Protein AF-A0A348TMP7-F1 (afdb_monomer_lite)

Structure (mmCIF, N/CA/C/O backbone):
data_AF-A0A348TMP7-F1
#
_en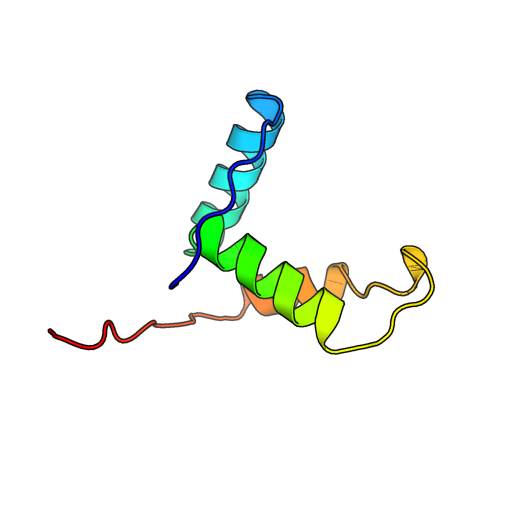try.id   AF-A0A348TMP7-F1
#
loop_
_atom_site.group_PDB
_atom_site.id
_atom_site.type_symbol
_atom_site.label_atom_id
_atom_site.label_alt_id
_atom_site.label_comp_id
_atom_site.label_asym_id
_atom_site.label_entity_id
_atom_site.label_seq_id
_atom_site.pdbx_PDB_ins_code
_atom_site.Cartn_x
_atom_site.Cartn_y
_atom_site.Cartn_z
_atom_site.occupancy
_atom_site.B_iso_or_equiv
_atom_site.auth_seq_id
_atom_site.auth_comp_id
_atom_site.auth_asym_id
_atom_site.auth_atom_id
_atom_site.pdbx_PDB_model_num
ATOM 1 N N . MET A 1 1 ? 4.664 -6.410 -14.262 1.00 55.06 1 MET A N 1
ATOM 2 C CA . MET A 1 1 ? 3.690 -5.299 -14.252 1.00 55.06 1 MET A CA 1
ATOM 3 C C . MET A 1 1 ? 3.466 -4.925 -15.701 1.00 55.06 1 MET A C 1
ATOM 5 O O . MET A 1 1 ? 4.288 -4.216 -16.265 1.00 55.06 1 MET A O 1
ATOM 9 N N . ASP A 1 2 ? 2.415 -5.479 -16.299 1.00 67.31 2 ASP A N 1
ATOM 10 C CA . ASP A 1 2 ? 2.142 -5.400 -17.743 1.00 67.31 2 ASP A CA 1
ATOM 11 C C . ASP A 1 2 ? 1.092 -4.324 -18.088 1.00 67.31 2 ASP A C 1
ATOM 13 O O . ASP A 1 2 ? 0.906 -3.989 -19.253 1.00 67.31 2 ASP A O 1
ATOM 17 N N . ALA A 1 3 ? 0.444 -3.729 -17.073 1.00 78.94 3 ALA A N 1
ATOM 18 C CA . ALA A 1 3 ? -0.564 -2.674 -17.205 1.00 78.94 3 ALA A CA 1
ATOM 19 C C . ALA A 1 3 ? -0.294 -1.491 -16.251 1.00 78.94 3 ALA A C 1
ATOM 21 O O . ALA A 1 3 ? 0.261 -1.673 -15.164 1.00 78.94 3 ALA A O 1
ATOM 22 N N . LYS A 1 4 ? -0.696 -0.275 -16.655 1.00 84.38 4 LYS A N 1
ATOM 23 C CA . LYS A 1 4 ? -0.513 0.980 -15.901 1.00 84.38 4 LYS A CA 1
ATOM 24 C C . LYS A 1 4 ? -1.851 1.498 -15.370 1.00 84.38 4 LYS A C 1
ATOM 26 O O . LYS A 1 4 ? -2.828 1.548 -16.109 1.00 84.38 4 LYS A O 1
ATOM 31 N N . VAL A 1 5 ? -1.852 1.967 -14.123 1.00 83.50 5 VAL A N 1
ATOM 32 C CA . VAL A 1 5 ? -2.960 2.715 -13.514 1.00 83.50 5 VAL A CA 1
ATOM 33 C C . VAL A 1 5 ? -2.463 4.121 -13.175 1.00 83.50 5 VAL A C 1
ATOM 35 O O . VAL A 1 5 ? -1.374 4.272 -12.622 1.00 83.50 5 VAL A O 1
ATOM 38 N N . THR A 1 6 ? -3.244 5.146 -13.516 1.00 89.06 6 THR A N 1
ATOM 39 C CA . THR A 1 6 ? -2.985 6.541 -13.131 1.00 89.06 6 THR A CA 1
ATOM 40 C C . THR A 1 6 ? -4.067 6.966 -12.148 1.00 89.06 6 THR A C 1
ATOM 42 O O . THR A 1 6 ? -5.248 6.875 -12.469 1.00 89.06 6 THR A O 1
ATOM 45 N N . LEU A 1 7 ? -3.665 7.411 -10.959 1.00 85.62 7 LEU A N 1
ATOM 46 C CA . LEU A 1 7 ? -4.561 7.849 -9.891 1.00 85.62 7 LEU A CA 1
ATOM 47 C C . LEU A 1 7 ? -4.165 9.262 -9.466 1.00 85.62 7 LEU A C 1
ATOM 49 O O . LEU A 1 7 ? -2.975 9.542 -9.309 1.00 85.62 7 LEU A O 1
ATOM 53 N N . SER A 1 8 ? -5.157 10.124 -9.266 1.00 90.31 8 SER A N 1
ATOM 54 C CA . SER A 1 8 ? -4.963 11.439 -8.658 1.00 90.31 8 SER A CA 1
ATOM 55 C C . SER A 1 8 ? -5.166 11.318 -7.153 1.00 90.31 8 SER A C 1
ATOM 57 O O . SER A 1 8 ? -6.200 10.825 -6.711 1.00 90.31 8 SER A O 1
ATOM 59 N N . PHE A 1 9 ? -4.182 11.763 -6.381 1.00 87.19 9 PHE A N 1
ATOM 60 C CA . PHE A 1 9 ? -4.222 11.793 -4.923 1.00 87.19 9 PHE A CA 1
ATOM 61 C C . PHE A 1 9 ? -3.860 13.187 -4.434 1.00 87.19 9 PHE A C 1
ATOM 63 O O . PHE A 1 9 ? -3.109 13.900 -5.104 1.00 87.19 9 PHE A O 1
ATOM 70 N N . ASP A 1 10 ? -4.319 13.524 -3.233 1.00 94.62 10 ASP A N 1
ATOM 71 C CA . ASP A 1 10 ? -3.746 14.633 -2.485 1.00 94.62 10 ASP A CA 1
ATOM 72 C C . ASP A 1 10 ? -2.252 14.389 -2.243 1.00 94.62 10 ASP A C 1
ATOM 74 O O . ASP A 1 10 ? -1.819 13.282 -1.901 1.00 94.62 10 ASP A O 1
ATOM 78 N N . GLU A 1 11 ? -1.451 15.438 -2.413 1.00 91.81 11 GLU A N 1
ATOM 79 C CA . GLU A 1 11 ? 0.007 15.357 -2.313 1.00 91.81 11 GLU A CA 1
ATOM 80 C C . GLU A 1 11 ? 0.464 14.885 -0.926 1.00 91.81 11 GLU A C 1
ATOM 82 O O . GLU A 1 11 ? 1.353 14.038 -0.817 1.00 91.81 11 GLU A O 1
ATOM 87 N N . SER A 1 12 ? -0.192 15.372 0.130 1.00 93.06 12 SER A N 1
ATOM 88 C CA . SER A 1 12 ? 0.093 14.992 1.517 1.00 93.06 12 SER A CA 1
ATOM 89 C C . SER A 1 12 ? -0.152 13.503 1.766 1.00 93.06 12 SER A C 1
ATOM 91 O O . SER A 1 12 ? 0.688 12.824 2.356 1.00 93.06 12 SER A O 1
ATOM 93 N N . VAL A 1 13 ? -1.259 12.969 1.246 1.00 91.62 13 VAL A N 1
ATOM 94 C CA . VAL A 1 13 ? -1.607 11.547 1.346 1.00 91.62 13 VAL A CA 1
ATOM 95 C C . VAL A 1 13 ? -0.593 10.700 0.582 1.00 91.62 13 VAL A C 1
ATOM 97 O O . VAL A 1 13 ? -0.114 9.686 1.098 1.00 91.62 13 VAL A O 1
ATOM 100 N N . LEU A 1 14 ? -0.214 11.130 -0.625 1.00 90.75 14 LEU A N 1
ATOM 101 C CA . LEU A 1 14 ? 0.779 10.428 -1.435 1.00 90.75 14 LEU A CA 1
ATOM 102 C C . LEU A 1 14 ? 2.151 10.395 -0.748 1.00 90.75 14 LEU A C 1
ATOM 104 O O . LEU A 1 14 ? 2.823 9.361 -0.779 1.00 90.75 14 LEU A O 1
ATOM 108 N N . ALA A 1 15 ? 2.563 11.496 -0.119 1.00 91.31 15 ALA A N 1
ATOM 109 C CA . ALA A 1 15 ? 3.813 11.574 0.630 1.00 91.31 15 ALA A CA 1
ATOM 110 C C . ALA A 1 15 ? 3.813 10.611 1.828 1.00 91.31 15 ALA A C 1
ATOM 112 O O . ALA A 1 15 ? 4.745 9.816 1.973 1.00 91.31 15 ALA A O 1
ATOM 113 N N . SER A 1 16 ? 2.744 10.606 2.631 1.00 88.94 16 SER A N 1
ATOM 114 C CA . SER A 1 16 ? 2.603 9.675 3.759 1.00 88.94 16 SER A CA 1
ATOM 115 C C . SER A 1 16 ? 2.598 8.213 3.309 1.00 88.94 16 SER A C 1
ATOM 117 O O . SER A 1 16 ? 3.272 7.381 3.915 1.00 88.94 16 SER A O 1
ATOM 119 N N . ALA A 1 17 ? 1.894 7.891 2.221 1.00 86.38 17 ALA A N 1
ATOM 120 C CA . ALA A 1 17 ? 1.840 6.531 1.688 1.00 86.38 17 ALA A CA 1
ATOM 121 C C . ALA A 1 17 ? 3.206 6.050 1.169 1.00 86.38 17 ALA A C 1
ATOM 123 O O . ALA A 1 17 ? 3.586 4.901 1.404 1.00 86.38 17 ALA A O 1
ATOM 124 N N . LYS A 1 18 ? 3.968 6.925 0.497 1.00 87.88 18 LYS A N 1
ATOM 125 C CA . LYS A 1 18 ? 5.337 6.617 0.052 1.00 87.88 18 LYS A CA 1
ATOM 126 C C . LYS A 1 18 ? 6.261 6.355 1.236 1.00 87.88 18 LYS A C 1
ATOM 128 O O . LYS A 1 18 ? 6.885 5.300 1.270 1.00 87.88 18 LYS A O 1
ATOM 133 N N . ALA A 1 19 ? 6.278 7.250 2.224 1.00 88.75 19 ALA A N 1
ATOM 134 C CA . ALA A 1 19 ? 7.098 7.089 3.425 1.00 88.75 19 ALA A CA 1
ATOM 135 C C . ALA A 1 19 ? 6.757 5.793 4.183 1.00 88.75 19 ALA A C 1
ATOM 137 O O . ALA A 1 19 ? 7.645 5.074 4.638 1.00 88.75 19 ALA A O 1
ATOM 138 N N . TYR A 1 20 ? 5.468 5.453 4.269 1.00 85.69 20 TYR A N 1
ATOM 139 C CA . TYR A 1 20 ? 5.005 4.217 4.899 1.00 85.69 20 TYR A CA 1
ATOM 140 C C . TYR A 1 20 ? 5.528 2.955 4.198 1.00 85.69 20 TYR A C 1
ATOM 142 O O . TYR A 1 20 ? 5.923 1.995 4.868 1.00 85.69 20 TYR A O 1
ATOM 150 N N . ALA A 1 21 ? 5.505 2.949 2.863 1.00 85.44 21 ALA A N 1
ATOM 151 C CA . ALA A 1 21 ? 5.996 1.843 2.052 1.00 85.44 21 ALA A CA 1
ATOM 152 C C . ALA A 1 21 ? 7.532 1.735 2.129 1.00 85.44 21 ALA A C 1
ATOM 154 O O . ALA A 1 21 ? 8.066 0.651 2.363 1.00 85.44 21 ALA A O 1
ATOM 155 N N . GLU A 1 22 ? 8.240 2.862 2.036 1.00 84.19 22 GLU A N 1
ATOM 156 C CA . GLU A 1 22 ? 9.704 2.918 2.143 1.00 84.19 22 GLU A CA 1
ATOM 157 C C . GLU A 1 22 ? 10.211 2.423 3.500 1.00 84.19 22 GLU A C 1
ATOM 159 O O . GLU A 1 22 ? 11.157 1.637 3.543 1.00 84.19 22 GLU A O 1
ATOM 164 N N . ALA A 1 23 ? 9.533 2.783 4.596 1.00 84.56 23 ALA A N 1
ATOM 165 C CA . ALA A 1 23 ? 9.845 2.288 5.939 1.00 84.56 23 ALA A CA 1
ATOM 166 C C . ALA A 1 23 ? 9.719 0.756 6.078 1.00 84.56 23 ALA A C 1
ATOM 168 O O . ALA A 1 23 ? 10.240 0.181 7.028 1.00 84.56 23 ALA A O 1
ATOM 169 N N . ARG A 1 24 ? 9.023 0.096 5.142 1.00 82.56 24 ARG A N 1
ATOM 170 C CA . ARG A 1 24 ? 8.852 -1.367 5.056 1.00 82.56 24 ARG A CA 1
ATOM 171 C C . ARG A 1 24 ? 9.628 -1.974 3.887 1.00 82.56 24 ARG A C 1
ATOM 173 O O . ARG A 1 24 ? 9.326 -3.080 3.454 1.00 82.56 24 ARG A O 1
ATOM 180 N N . HIS A 1 25 ? 10.592 -1.235 3.338 1.00 84.38 25 HIS A N 1
ATOM 181 C CA . HIS A 1 25 ? 11.438 -1.664 2.223 1.00 84.38 25 HIS A CA 1
ATOM 182 C C . HIS A 1 25 ? 10.654 -2.115 0.972 1.00 84.38 25 HIS A C 1
ATOM 184 O O . HIS A 1 25 ? 11.133 -2.932 0.182 1.00 84.38 25 HIS A O 1
ATOM 190 N N . ILE A 1 26 ? 9.455 -1.560 0.751 1.00 84.56 26 ILE A N 1
ATOM 191 C CA . ILE A 1 26 ? 8.589 -1.889 -0.385 1.00 84.56 26 ILE A CA 1
ATOM 192 C C . ILE A 1 26 ? 8.220 -0.629 -1.176 1.00 84.56 26 ILE A C 1
ATOM 194 O O . ILE A 1 26 ? 8.042 0.449 -0.621 1.00 84.56 26 ILE A O 1
ATOM 198 N N . SER A 1 27 ? 8.088 -0.736 -2.501 1.00 86.62 27 SER A N 1
ATOM 199 C CA . SER A 1 27 ? 7.609 0.390 -3.309 1.00 86.62 27 SER A CA 1
ATOM 200 C C . SER A 1 27 ? 6.096 0.575 -3.178 1.00 86.62 27 SER A C 1
ATOM 202 O O . SER A 1 27 ? 5.349 -0.398 -3.040 1.00 86.62 27 SER A O 1
ATOM 204 N N . LEU A 1 28 ? 5.624 1.819 -3.317 1.00 85.94 28 LEU A N 1
ATOM 205 C CA . LEU A 1 28 ? 4.192 2.137 -3.279 1.00 85.94 28 LEU A CA 1
ATOM 206 C C . LEU A 1 28 ? 3.389 1.341 -4.323 1.00 85.94 28 LEU A C 1
ATOM 208 O O . LEU A 1 28 ? 2.307 0.842 -4.020 1.00 85.94 28 LEU A O 1
ATOM 212 N N . SER A 1 29 ? 3.931 1.166 -5.531 1.00 86.19 29 SER A N 1
ATOM 213 C CA . SER A 1 29 ? 3.297 0.384 -6.602 1.00 86.19 29 SER A CA 1
ATOM 214 C C . SER A 1 29 ? 3.129 -1.090 -6.221 1.00 86.19 29 SER A C 1
ATOM 216 O O . SER A 1 29 ? 2.118 -1.715 -6.524 1.00 86.19 29 SER A O 1
ATOM 218 N N . ARG A 1 30 ? 4.122 -1.661 -5.531 1.00 81.62 30 ARG A N 1
ATOM 219 C CA . ARG A 1 30 ? 4.088 -3.061 -5.095 1.00 81.62 30 ARG A CA 1
ATOM 220 C C . ARG A 1 30 ? 3.153 -3.246 -3.903 1.00 81.62 30 ARG A C 1
ATOM 222 O O . ARG A 1 30 ? 2.420 -4.227 -3.859 1.00 81.62 30 ARG A O 1
ATOM 229 N N . PHE A 1 31 ? 3.130 -2.283 -2.985 1.00 84.19 31 PHE A N 1
ATOM 230 C CA . PHE A 1 31 ? 2.165 -2.232 -1.889 1.00 84.19 31 PHE A CA 1
ATOM 231 C C . PHE A 1 31 ? 0.718 -2.191 -2.408 1.00 84.19 31 PHE A C 1
ATOM 233 O O . PHE A 1 31 ? -0.115 -2.987 -1.979 1.00 84.19 31 PHE A O 1
ATOM 240 N N . THR A 1 32 ? 0.435 -1.335 -3.392 1.00 86.19 32 THR A N 1
ATOM 241 C CA . THR A 1 32 ? -0.900 -1.242 -4.013 1.00 86.19 32 THR A CA 1
ATOM 242 C C . THR A 1 32 ? -1.282 -2.504 -4.782 1.00 86.19 32 THR A C 1
ATOM 244 O O . THR A 1 32 ? -2.411 -2.969 -4.650 1.00 86.19 32 THR A O 1
ATOM 247 N N . GLU A 1 33 ? -0.358 -3.127 -5.519 1.00 84.75 33 GLU A N 1
ATOM 248 C CA . GLU A 1 33 ? -0.640 -4.408 -6.181 1.00 84.75 33 GLU A CA 1
ATOM 249 C C . GLU A 1 33 ? -0.951 -5.526 -5.171 1.00 84.75 33 GLU A C 1
ATOM 251 O O . GLU A 1 33 ? -1.885 -6.303 -5.376 1.00 84.75 33 GLU A O 1
ATOM 256 N N . LEU A 1 34 ? -0.210 -5.602 -4.059 1.00 82.44 34 LEU A N 1
ATOM 257 C CA . LEU A 1 34 ? -0.483 -6.573 -2.996 1.00 82.44 34 LEU A CA 1
ATOM 258 C C . LEU A 1 34 ? -1.854 -6.340 -2.359 1.00 82.44 34 LEU A C 1
ATOM 260 O O . LEU A 1 34 ? -2.582 -7.308 -2.142 1.00 82.44 34 LEU A O 1
ATOM 264 N N . LEU A 1 35 ? -2.232 -5.084 -2.114 1.00 80.38 35 LEU A N 1
ATOM 265 C CA . LEU A 1 35 ? -3.572 -4.745 -1.635 1.00 80.38 35 LEU A CA 1
ATOM 266 C C . LEU A 1 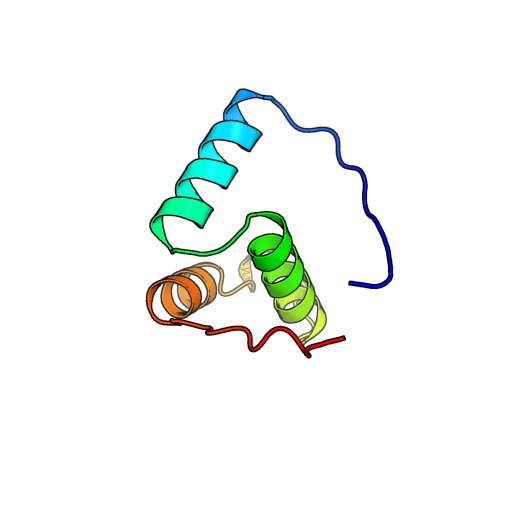35 ? -4.649 -5.208 -2.617 1.00 80.38 35 LEU A C 1
ATOM 268 O O . LEU A 1 35 ? -5.567 -5.911 -2.205 1.00 80.38 35 LEU A O 1
ATOM 272 N N . PHE A 1 36 ? -4.516 -4.908 -3.912 1.00 83.56 36 PHE A N 1
ATOM 273 C CA . PHE A 1 36 ? -5.492 -5.354 -4.911 1.00 83.56 36 PHE A CA 1
ATOM 274 C C . PHE A 1 36 ? -5.588 -6.877 -5.008 1.00 83.56 36 PHE A C 1
ATOM 276 O O . PHE A 1 36 ? -6.692 -7.417 -5.089 1.00 83.56 36 PHE A O 1
ATOM 283 N N . ARG A 1 37 ? -4.459 -7.592 -4.936 1.00 83.81 37 ARG A N 1
ATOM 284 C CA . ARG A 1 37 ? -4.457 -9.063 -4.886 1.00 83.81 37 ARG A CA 1
ATOM 285 C C . ARG A 1 37 ? -5.198 -9.580 -3.657 1.00 83.81 37 ARG A C 1
ATOM 287 O O . ARG A 1 37 ? -5.982 -10.510 -3.780 1.00 83.81 37 ARG A O 1
ATOM 294 N N . LYS A 1 38 ? -4.986 -8.981 -2.483 1.00 76.94 38 LYS A N 1
ATOM 295 C CA . LYS A 1 38 ? -5.656 -9.412 -1.249 1.00 76.94 38 LYS A CA 1
ATOM 296 C C . LYS A 1 38 ? -7.151 -9.087 -1.244 1.00 76.94 38 LYS A C 1
ATOM 298 O O . LYS A 1 38 ? -7.932 -9.931 -0.815 1.00 76.94 38 LYS A O 1
ATOM 303 N N . LEU A 1 39 ? -7.535 -7.924 -1.773 1.00 78.00 39 LEU A N 1
ATOM 304 C CA . LEU A 1 39 ? -8.931 -7.514 -1.950 1.00 78.00 39 LEU A CA 1
ATOM 305 C C . LEU A 1 39 ? -9.691 -8.435 -2.909 1.00 78.00 39 LEU A C 1
ATOM 307 O O . LEU A 1 39 ? -10.857 -8.715 -2.682 1.00 78.00 39 LEU A O 1
ATOM 311 N N . THR A 1 40 ? -9.036 -8.914 -3.969 1.00 82.56 40 THR A N 1
ATOM 312 C CA . THR A 1 40 ? -9.673 -9.770 -4.987 1.00 82.56 40 THR A CA 1
ATOM 313 C C . THR A 1 40 ? -9.556 -11.270 -4.698 1.00 82.56 40 THR A C 1
ATOM 315 O O . THR A 1 40 ? -10.300 -12.057 -5.276 1.00 82.56 40 THR A O 1
ATOM 318 N N . ALA A 1 41 ? -8.654 -11.690 -3.802 1.00 79.06 41 ALA A N 1
ATOM 319 C CA . ALA A 1 41 ? -8.450 -13.100 -3.453 1.00 79.06 41 ALA A CA 1
ATOM 320 C C . ALA A 1 41 ? -9.574 -13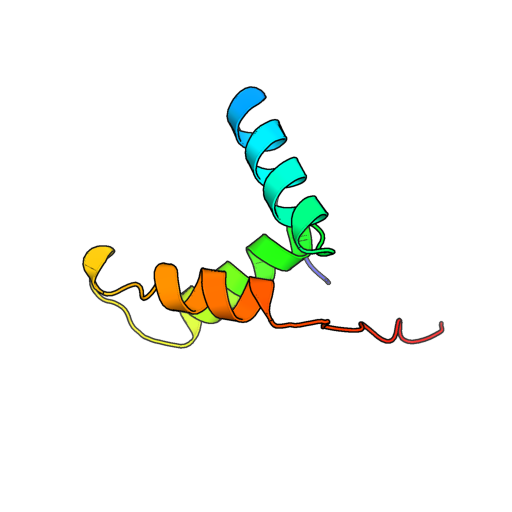.702 -2.596 1.00 79.06 41 ALA A C 1
ATOM 322 O O . ALA A 1 41 ? -9.751 -14.921 -2.591 1.00 79.06 41 ALA A O 1
ATOM 323 N N . LYS A 1 42 ? -10.322 -12.879 -1.857 1.00 69.88 42 LYS A N 1
ATOM 324 C CA . LYS A 1 42 ? -11.509 -13.303 -1.109 1.00 69.88 42 LYS A CA 1
ATOM 325 C C . LYS A 1 42 ? -12.667 -12.374 -1.443 1.00 69.88 42 LYS A C 1
ATOM 327 O O . LYS A 1 42 ? -12.457 -11.198 -1.715 1.00 69.88 42 LYS A O 1
ATOM 332 N N . LYS A 1 43 ? -13.885 -12.911 -1.425 1.00 67.75 43 LYS A N 1
ATOM 333 C CA . LYS A 1 43 ? -15.096 -12.095 -1.496 1.00 67.75 43 LYS A CA 1
ATOM 334 C C . LYS A 1 43 ? -15.314 -11.496 -0.112 1.00 67.75 43 LYS A C 1
ATOM 336 O O . LYS A 1 43 ? -15.658 -12.232 0.803 1.00 67.75 43 LYS A O 1
ATOM 341 N N . TYR A 1 44 ? -15.009 -10.215 0.030 1.00 72.62 44 TYR A N 1
ATOM 342 C CA . TYR A 1 44 ? -15.432 -9.415 1.173 1.00 72.62 44 TYR A CA 1
ATOM 343 C C . TYR A 1 44 ? -16.661 -8.633 0.715 1.00 72.62 44 TYR A C 1
ATOM 345 O O . TYR A 1 44 ? -16.595 -7.974 -0.328 1.00 72.62 44 TYR A O 1
ATOM 353 N N . ASP A 1 45 ? -17.771 -8.757 1.434 1.00 67.81 45 ASP A N 1
ATOM 354 C CA . ASP A 1 45 ? -19.030 -8.095 1.089 1.00 67.81 45 ASP A CA 1
ATOM 355 C C . ASP A 1 45 ? -19.076 -6.678 1.682 1.00 67.81 45 ASP A C 1
ATOM 357 O O . ASP A 1 45 ? -19.688 -5.780 1.094 1.00 67.81 45 ASP A O 1
ATOM 361 N N . THR A 1 46 ? -18.366 -6.433 2.792 1.00 68.19 46 THR A N 1
ATOM 362 C CA . THR A 1 46 ? -18.217 -5.094 3.383 1.00 68.19 46 THR A CA 1
ATOM 363 C C . THR A 1 46 ? -16.763 -4.718 3.688 1.00 68.19 46 THR A C 1
ATOM 365 O O . THR A 1 46 ? -15.862 -5.551 3.796 1.00 68.19 46 THR A O 1
ATOM 368 N N . LEU A 1 47 ? -16.517 -3.409 3.828 1.00 64.06 47 LEU A N 1
ATOM 369 C CA . LEU A 1 47 ? -15.198 -2.857 4.162 1.00 64.06 47 LEU A CA 1
ATOM 370 C C . LEU A 1 47 ? -14.705 -3.317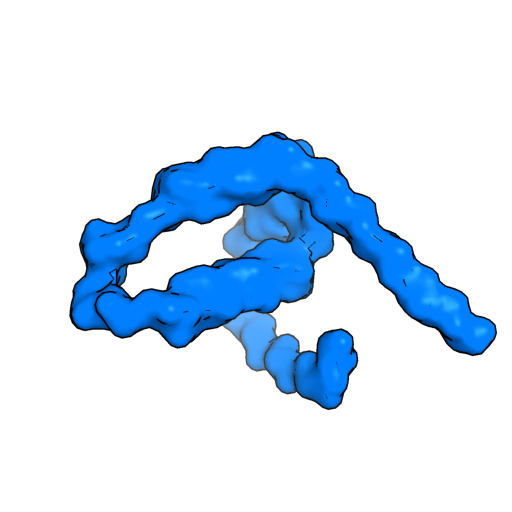 5.547 1.00 64.06 47 LEU A C 1
ATOM 372 O O . LEU A 1 47 ? -13.503 -3.407 5.778 1.00 64.06 47 LEU A O 1
ATOM 376 N N . GLU A 1 48 ? -15.629 -3.604 6.462 1.00 66.81 48 GLU A N 1
ATOM 377 C CA . GLU A 1 48 ? -15.348 -4.005 7.847 1.00 66.81 48 GLU A CA 1
ATOM 378 C C . GLU A 1 48 ? -14.822 -5.440 7.940 1.00 66.81 48 GLU A C 1
ATOM 380 O O . GLU A 1 48 ? -14.132 -5.789 8.896 1.00 66.81 48 GLU A O 1
ATOM 385 N N . GLU A 1 49 ? -15.091 -6.262 6.925 1.00 70.75 49 GLU A N 1
ATOM 386 C CA . GLU A 1 49 ? -14.560 -7.620 6.822 1.00 70.75 49 GLU A CA 1
ATOM 387 C C . GLU A 1 49 ? -13.112 -7.651 6.325 1.00 70.75 49 GLU A C 1
ATOM 389 O O . GLU A 1 49 ? -12.476 -8.707 6.351 1.00 70.75 49 GLU A O 1
ATOM 394 N N . LEU A 1 50 ? -12.574 -6.513 5.867 1.00 69.25 50 LEU A N 1
ATOM 395 C CA . LEU A 1 50 ? -11.194 -6.429 5.411 1.00 69.25 50 LEU A CA 1
ATOM 396 C C . LEU A 1 50 ? -10.243 -6.578 6.606 1.00 69.25 50 LEU A C 1
ATOM 398 O O . LEU A 1 50 ? -10.198 -5.697 7.469 1.00 69.25 50 LEU A O 1
ATOM 402 N N . PRO A 1 51 ? -9.386 -7.615 6.640 1.00 72.56 51 PRO A N 1
ATOM 403 C CA . PRO A 1 51 ? -8.401 -7.780 7.699 1.00 72.56 51 PRO A CA 1
ATOM 404 C C . PRO A 1 51 ? -7.181 -6.891 7.412 1.00 72.56 51 PRO A C 1
ATOM 406 O O . PRO A 1 51 ? -6.061 -7.357 7.185 1.00 72.56 51 PRO A O 1
ATOM 409 N N . VAL A 1 52 ? -7.406 -5.573 7.380 1.00 68.19 52 VAL A N 1
ATOM 410 C CA . VAL A 1 52 ? -6.392 -4.558 7.051 1.00 68.19 52 VAL A CA 1
ATOM 411 C C . VAL A 1 52 ? -5.206 -4.656 8.012 1.00 68.19 52 VAL A C 1
ATOM 413 O O . VAL A 1 52 ? -4.058 -4.567 7.577 1.00 68.19 52 VAL A O 1
ATOM 416 N N . ALA A 1 53 ? -5.470 -4.911 9.298 1.00 67.75 53 ALA A N 1
ATOM 417 C CA . ALA A 1 53 ? -4.442 -5.083 10.324 1.00 67.75 53 ALA A CA 1
ATOM 418 C C . ALA A 1 53 ? -3.511 -6.273 10.028 1.00 67.75 53 ALA A C 1
ATOM 420 O O . ALA A 1 53 ? -2.289 -6.118 10.034 1.00 67.75 53 ALA A O 1
ATOM 421 N N . ASP A 1 54 ? -4.067 -7.433 9.668 1.00 66.12 54 ASP A N 1
ATOM 422 C CA . ASP A 1 54 ? -3.269 -8.612 9.308 1.00 66.12 54 ASP A CA 1
ATOM 423 C C . ASP A 1 54 ? -2.445 -8.363 8.046 1.00 66.12 54 ASP A C 1
ATOM 425 O O . ASP A 1 54 ? -1.316 -8.835 7.902 1.00 66.12 54 ASP A O 1
ATOM 429 N N . TRP A 1 55 ? -2.980 -7.585 7.105 1.00 67.94 55 TRP A N 1
ATOM 430 C CA . TRP A 1 55 ? -2.252 -7.258 5.888 1.00 67.94 55 TRP A CA 1
ATOM 431 C C . TRP A 1 55 ? -1.067 -6.341 6.137 1.00 67.94 55 TRP A C 1
ATOM 433 O O . TRP A 1 55 ? -0.018 -6.563 5.529 1.00 67.94 55 TRP A O 1
ATOM 443 N N . VAL A 1 56 ? -1.236 -5.362 7.023 1.00 67.06 56 VAL A N 1
ATOM 444 C CA . VAL A 1 56 ? -0.175 -4.467 7.491 1.00 67.06 56 VAL A CA 1
ATOM 445 C C . VAL A 1 56 ? 0.928 -5.255 8.197 1.00 67.06 56 VAL A C 1
ATOM 447 O O . VAL A 1 56 ? 2.102 -5.028 7.902 1.00 67.06 56 VAL A O 1
ATOM 450 N N . ASN A 1 57 ? 0.568 -6.214 9.052 1.00 66.38 57 ASN A N 1
ATOM 451 C CA . ASN A 1 57 ? 1.536 -7.050 9.766 1.00 66.38 57 ASN A CA 1
ATOM 452 C C . ASN A 1 57 ? 2.337 -7.942 8.810 1.00 66.38 57 ASN A C 1
ATOM 454 O O . ASN A 1 57 ? 3.562 -7.954 8.865 1.00 66.38 57 ASN A O 1
ATOM 458 N N . ILE A 1 58 ? 1.676 -8.578 7.837 1.00 63.88 58 ILE A N 1
ATOM 459 C CA . ILE A 1 58 ? 2.364 -9.377 6.809 1.00 63.88 58 ILE A CA 1
ATOM 460 C C . ILE A 1 58 ? 3.369 -8.519 6.026 1.00 63.88 58 ILE A C 1
ATOM 462 O O . ILE A 1 58 ? 4.460 -8.978 5.708 1.00 63.88 58 ILE A O 1
ATOM 466 N N . LEU A 1 59 ? 3.034 -7.265 5.715 1.00 62.62 59 LEU A N 1
ATOM 467 C CA . LEU A 1 59 ? 3.934 -6.360 4.993 1.00 62.62 59 LEU A CA 1
ATOM 468 C C . LEU A 1 59 ? 5.105 -5.856 5.842 1.00 62.62 59 LEU A C 1
ATOM 470 O O . LEU A 1 59 ? 6.122 -5.477 5.273 1.00 62.62 59 LEU A O 1
ATOM 474 N N . ALA A 1 60 ? 4.969 -5.847 7.168 1.00 60.69 60 ALA A N 1
ATOM 475 C CA . ALA A 1 60 ? 6.067 -5.552 8.082 1.00 60.69 60 ALA A CA 1
ATOM 476 C C . ALA A 1 60 ? 7.033 -6.741 8.232 1.00 60.69 60 ALA A C 1
ATOM 478 O O . ALA A 1 60 ? 8.220 -6.531 8.449 1.00 60.69 60 ALA A O 1
ATOM 479 N N . GLU A 1 61 ? 6.538 -7.973 8.084 1.00 56.69 61 GLU A N 1
ATOM 480 C CA . GLU A 1 61 ? 7.346 -9.193 8.225 1.00 56.69 61 GLU A CA 1
ATOM 481 C C . GLU A 1 61 ? 7.997 -9.666 6.920 1.00 56.69 61 GLU A C 1
ATOM 483 O O . GLU A 1 61 ? 8.956 -10.438 6.937 1.00 56.69 61 GLU A O 1
ATOM 488 N N . SER A 1 62 ? 7.489 -9.233 5.766 1.00 50.06 62 SER A N 1
ATOM 489 C CA . SER A 1 62 ? 7.915 -9.803 4.492 1.00 50.06 62 SER A CA 1
ATOM 490 C C . SER A 1 62 ? 9.099 -9.051 3.875 1.00 50.06 62 SER A C 1
ATOM 492 O O . SER A 1 62 ? 8.914 -8.090 3.127 1.00 50.06 62 SER A O 1
ATOM 494 N N . ASP A 1 63 ? 10.307 -9.581 4.065 1.00 46.69 63 ASP A N 1
ATOM 495 C CA . ASP A 1 63 ? 11.481 -9.340 3.210 1.00 46.69 63 ASP A CA 1
ATOM 496 C C . ASP A 1 63 ? 11.222 -9.984 1.827 1.00 46.69 63 ASP A C 1
ATOM 498 O O . ASP A 1 63 ? 11.775 -11.026 1.467 1.00 46.69 63 ASP A O 1
ATOM 502 N N . VAL A 1 64 ? 10.256 -9.459 1.055 1.00 53.47 64 VAL A N 1
ATOM 503 C CA . VAL A 1 64 ? 9.909 -10.029 -0.261 1.00 53.47 64 VAL A CA 1
ATOM 504 C C . VAL A 1 64 ? 10.979 -9.631 -1.275 1.00 53.47 64 VAL A C 1
ATOM 506 O O . VAL A 1 64 ? 10.766 -8.761 -2.124 1.00 53.47 64 VAL A O 1
ATOM 509 N N . GLN A 1 65 ? 12.124 -10.305 -1.204 1.00 43.28 65 GLN A N 1
ATOM 510 C CA . GLN A 1 65 ? 13.207 -10.258 -2.179 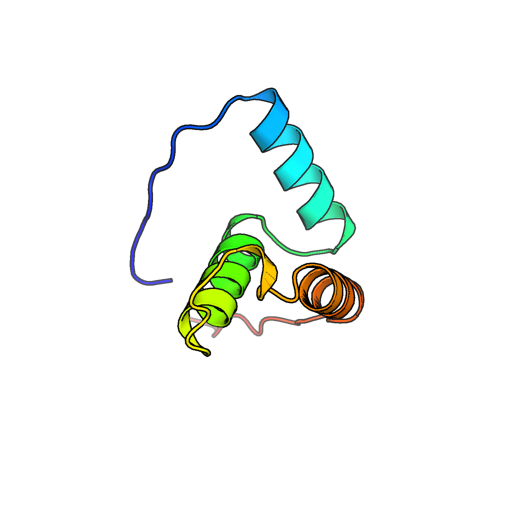1.00 43.28 65 GLN A CA 1
ATOM 511 C C . GLN A 1 65 ? 12.651 -10.600 -3.568 1.00 43.28 65 GLN A C 1
ATOM 513 O O . GLN A 1 65 ? 12.352 -11.754 -3.886 1.00 43.28 65 GLN A O 1
ATOM 518 N N . TYR A 1 66 ? 12.487 -9.590 -4.423 1.00 47.69 66 TYR A N 1
ATOM 519 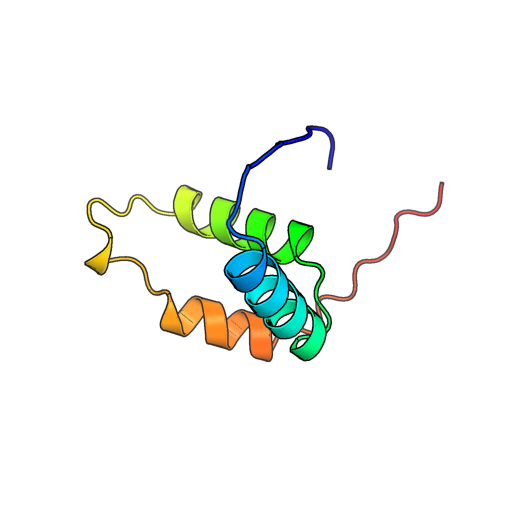C CA . TYR A 1 66 ? 12.142 -9.822 -5.819 1.00 47.69 66 TYR A CA 1
ATOM 520 C C . TYR A 1 66 ? 13.422 -10.101 -6.597 1.00 47.69 66 TYR A C 1
ATOM 522 O O . TYR A 1 66 ? 14.203 -9.191 -6.880 1.00 47.69 66 TYR A O 1
ATOM 530 N N . LYS A 1 67 ? 13.617 -11.359 -6.998 1.00 43.47 67 LYS A N 1
ATOM 531 C CA . LYS A 1 67 ? 14.559 -11.677 -8.071 1.00 43.47 67 LYS A CA 1
ATOM 532 C C . LYS A 1 67 ? 14.033 -10.993 -9.331 1.00 43.47 67 LYS A C 1
ATOM 534 O O . LYS A 1 67 ? 13.046 -11.437 -9.914 1.00 43.47 67 LYS A O 1
ATOM 539 N N . ARG A 1 68 ? 14.656 -9.877 -9.730 1.00 43.22 68 ARG A N 1
ATOM 540 C CA . ARG A 1 68 ? 14.494 -9.351 -11.090 1.00 43.22 68 ARG A CA 1
ATOM 541 C C . ARG A 1 68 ? 14.841 -10.508 -12.021 1.00 43.22 68 ARG A C 1
ATOM 543 O O . ARG A 1 68 ? 15.963 -11.004 -11.957 1.00 43.22 68 ARG A O 1
ATOM 550 N N . ALA A 1 69 ? 13.888 -10.967 -12.829 1.00 47.12 69 ALA A N 1
ATOM 551 C CA . ALA A 1 69 ? 14.229 -11.828 -13.949 1.00 47.12 69 ALA A CA 1
ATOM 552 C C . ALA A 1 69 ? 15.218 -11.029 -14.805 1.00 47.12 69 ALA A C 1
ATOM 554 O O . ALA A 1 69 ? 14.876 -9.955 -15.307 1.00 47.12 69 ALA A O 1
ATOM 555 N N . ALA A 1 70 ? 16.471 -11.486 -14.825 1.00 43.00 70 ALA A N 1
ATOM 556 C CA . ALA A 1 70 ? 17.507 -10.922 -15.667 1.00 43.00 70 ALA A CA 1
ATOM 557 C C . ALA A 1 70 ? 17.030 -11.032 -17.117 1.00 43.00 70 ALA A C 1
ATOM 559 O O . ALA A 1 70 ? 16.498 -12.067 -17.519 1.00 43.00 70 ALA A O 1
ATOM 560 N N . LYS A 1 71 ? 17.134 -9.915 -17.832 1.00 39.59 71 LYS A N 1
ATOM 561 C CA . LYS A 1 71 ? 16.793 -9.814 -19.244 1.00 39.59 71 LYS A CA 1
ATOM 562 C C . LYS A 1 71 ? 17.862 -10.497 -20.087 1.00 39.59 71 LYS A C 1
ATOM 564 O O . LYS A 1 71 ? 19.043 -10.392 -19.687 1.00 39.59 71 LYS A O 1
#

Radius of gyration: 13.73 Å; chains: 1; bounding box: 36×29×30 Å

Foldseek 3Di:
DPDDDDDDDDPVVVVVLQVLQVVLVHGSVVLVVLVVCQPPVDDDPDPVPDPVVVSSVCSNPDPPDDDDPDD

pLDDT: mean 74.01, std 14.88, range [39.59, 94.62]

Sequence (71 aa):
MDAKVTLSFDESVLASAKAYAEARHISLSRFTELLFRKLTAKKYDTLEELPVADWVNILAESDVQYKRAAK

Secondary structure (DSSP, 8-state):
--S-------HHHHHHHHHHHHTTT--HHHHHHHHHHHHHHS--SSGGG--HHHHHHHHHH----------